Protein AF-A0A4U5VNL6-F1 (afdb_monomer_lite)

Secondary structure (DSSP, 8-state):
-HHHHHHTT-HHHHHHHHHHTT-HHHHHHHHHHTTSS-HHHHHHHHHHHTT-HHHHHHHHHHTT-HHHHHHHHHHTT-HHHHHHHHHHT-TTTHHHHHHHHHHHHHHTT-TTSS--

Structure (mmCIF, N/CA/C/O backbone):
data_AF-A0A4U5VNL6-F1
#
_entry.id   AF-A0A4U5VNL6-F1
#
loop_
_atom_site.group_PDB
_atom_site.id
_atom_site.type_symbol
_atom_site.label_atom_id
_atom_site.label_alt_id
_atom_site.label_comp_id
_atom_site.label_asym_id
_atom_site.label_entity_id
_atom_site.label_seq_id
_atom_site.pdbx_PDB_ins_code
_atom_site.Cartn_x
_atom_site.Cartn_y
_atom_site.Cartn_z
_atom_site.occupancy
_atom_site.B_iso_or_equiv
_atom_site.auth_seq_id
_atom_site.auth_comp_id
_atom_site.auth_asym_id
_atom_site.auth_atom_id
_atom_site.pdbx_PDB_model_num
ATOM 1 N N . MET A 1 1 ? 1.420 -8.242 -19.107 1.00 59.25 1 MET A N 1
ATOM 2 C CA . MET A 1 1 ? 2.882 -8.139 -18.875 1.00 59.25 1 MET A CA 1
ATOM 3 C C . MET A 1 1 ? 3.219 -7.539 -17.507 1.00 59.25 1 MET A C 1
ATOM 5 O O . MET A 1 1 ? 3.985 -8.149 -16.772 1.00 59.25 1 MET A O 1
ATOM 9 N N . ALA A 1 2 ? 2.580 -6.434 -17.101 1.00 61.97 2 ALA A N 1
ATOM 10 C CA . ALA A 1 2 ? 2.824 -5.781 -15.807 1.00 61.97 2 ALA A CA 1
ATOM 11 C C . ALA A 1 2 ? 2.657 -6.703 -14.570 1.00 61.97 2 ALA A C 1
ATOM 13 O O . ALA A 1 2 ? 3.490 -6.673 -13.671 1.00 61.97 2 ALA A O 1
ATOM 14 N N . ARG A 1 3 ? 1.666 -7.614 -14.564 1.00 67.88 3 ARG A N 1
ATOM 15 C CA . ARG A 1 3 ? 1.456 -8.585 -13.461 1.00 67.88 3 ARG A CA 1
ATOM 16 C C . ARG A 1 3 ? 2.631 -9.550 -13.244 1.00 67.88 3 ARG A C 1
ATOM 18 O O . ARG A 1 3 ? 2.898 -9.958 -12.121 1.00 67.88 3 ARG A O 1
ATOM 25 N N . MET A 1 4 ? 3.355 -9.909 -14.307 1.00 73.88 4 MET A N 1
ATOM 26 C CA . MET A 1 4 ? 4.550 -10.755 -14.185 1.00 73.88 4 MET A CA 1
ATOM 27 C C . MET A 1 4 ? 5.724 -9.988 -13.576 1.00 73.88 4 MET A C 1
ATOM 29 O O . MET A 1 4 ? 6.522 -10.585 -12.866 1.00 73.88 4 MET A O 1
ATOM 33 N N . CYS A 1 5 ? 5.796 -8.671 -13.790 1.00 70.50 5 CYS A N 1
ATOM 34 C CA . CYS A 1 5 ? 6.854 -7.831 -13.230 1.00 70.50 5 CYS A CA 1
ATOM 35 C C . CYS A 1 5 ? 6.773 -7.772 -11.700 1.00 70.50 5 CYS A C 1
ATOM 37 O O . CYS A 1 5 ? 7.814 -7.793 -11.049 1.00 70.50 5 CYS A O 1
ATOM 39 N N . VAL A 1 6 ? 5.552 -7.793 -11.145 1.00 72.94 6 VAL A N 1
ATOM 40 C CA . VAL A 1 6 ? 5.303 -7.923 -9.699 1.00 72.94 6 VAL A CA 1
ATOM 41 C C . VAL A 1 6 ? 5.860 -9.248 -9.179 1.00 72.94 6 VAL A C 1
ATOM 43 O O . VAL A 1 6 ? 6.665 -9.262 -8.252 1.00 72.94 6 VAL A O 1
ATOM 46 N N . LYS A 1 7 ? 5.517 -10.364 -9.833 1.00 73.06 7 LYS A N 1
ATOM 47 C CA . LYS A 1 7 ? 5.981 -11.701 -9.425 1.00 73.06 7 LYS A CA 1
ATOM 48 C C . LYS A 1 7 ? 7.495 -11.876 -9.538 1.00 73.06 7 LYS A C 1
ATOM 50 O O . LYS A 1 7 ? 8.091 -12.545 -8.705 1.00 73.06 7 LYS A O 1
ATOM 55 N N . THR A 1 8 ? 8.123 -11.275 -10.550 1.00 75.94 8 THR A N 1
ATOM 56 C CA . THR A 1 8 ? 9.579 -11.352 -10.748 1.00 75.94 8 THR A CA 1
ATOM 57 C C . THR A 1 8 ? 10.351 -10.216 -10.078 1.00 75.94 8 THR A C 1
ATOM 59 O O . THR A 1 8 ? 11.549 -10.113 -10.312 1.00 75.94 8 THR A O 1
ATOM 62 N N . ARG A 1 9 ? 9.679 -9.327 -9.328 1.00 71.62 9 ARG A N 1
ATOM 63 C CA . ARG A 1 9 ? 10.257 -8.118 -8.708 1.00 71.62 9 ARG A CA 1
ATOM 64 C C . ARG A 1 9 ? 11.099 -7.257 -9.669 1.00 71.62 9 ARG A C 1
ATOM 66 O O . ARG A 1 9 ? 12.076 -6.635 -9.271 1.00 71.62 9 ARG A O 1
ATOM 73 N N . ARG A 1 10 ? 10.732 -7.218 -10.958 1.00 73.56 10 ARG A N 1
ATOM 74 C CA . ARG A 1 10 ? 11.455 -6.454 -11.995 1.00 73.56 10 ARG A CA 1
ATOM 75 C C . ARG A 1 10 ? 10.822 -5.079 -12.183 1.00 73.56 10 ARG A C 1
ATOM 77 O O . ARG A 1 10 ? 9.934 -4.909 -13.020 1.00 73.56 10 ARG A O 1
ATOM 84 N N . LEU A 1 11 ? 11.292 -4.115 -11.396 1.00 68.38 11 LEU A N 1
ATOM 85 C CA . LEU A 1 11 ? 10.806 -2.731 -11.383 1.00 68.38 11 LEU A CA 1
ATOM 86 C C . LEU A 1 11 ? 11.031 -2.000 -12.716 1.00 68.38 11 LEU A C 1
ATOM 88 O O . LEU A 1 11 ? 10.128 -1.318 -13.203 1.00 68.38 11 LEU A O 1
ATOM 92 N N . ASP A 1 12 ? 12.172 -2.229 -13.367 1.00 67.88 12 ASP A N 1
ATOM 93 C CA . ASP A 1 12 ? 12.536 -1.554 -14.622 1.00 67.88 12 ASP A CA 1
ATOM 94 C C . ASP A 1 12 ? 11.517 -1.814 -15.741 1.00 67.88 12 ASP A C 1
ATOM 96 O O . ASP A 1 12 ? 11.093 -0.911 -16.465 1.00 67.88 12 ASP A O 1
ATOM 100 N N . VAL A 1 13 ? 11.059 -3.065 -15.843 1.00 69.88 13 VAL A N 1
ATOM 101 C CA . VAL A 1 13 ? 10.081 -3.493 -16.852 1.00 69.88 13 VAL A CA 1
ATOM 102 C C . VAL A 1 13 ? 8.680 -3.009 -16.487 1.00 69.88 13 VAL A C 1
ATOM 104 O O . VAL A 1 13 ? 7.897 -2.640 -17.367 1.00 69.88 13 VAL A O 1
ATOM 107 N N . ALA A 1 14 ? 8.357 -2.963 -15.194 1.00 69.38 14 ALA A N 1
ATOM 108 C CA . ALA A 1 14 ? 7.071 -2.470 -14.725 1.00 69.38 14 ALA A CA 1
ATOM 109 C C . ALA A 1 14 ? 6.823 -1.005 -15.103 1.00 69.38 14 ALA A C 1
ATOM 111 O O . ALA A 1 14 ? 5.705 -0.656 -15.489 1.00 69.38 14 ALA A O 1
ATOM 112 N N . ARG A 1 15 ? 7.865 -0.167 -15.048 1.00 66.44 15 ARG A N 1
ATOM 113 C CA . ARG A 1 15 ? 7.772 1.262 -15.373 1.00 66.44 15 ARG A CA 1
ATOM 114 C C . ARG A 1 15 ? 7.412 1.488 -16.840 1.00 66.44 15 ARG A C 1
ATOM 116 O O . ARG A 1 15 ? 6.496 2.248 -17.147 1.00 66.44 15 ARG A O 1
ATOM 123 N N . VAL A 1 16 ? 8.070 0.751 -17.736 1.00 71.06 16 VAL A N 1
ATOM 124 C CA . VAL A 1 16 ? 7.761 0.757 -19.174 1.00 71.06 16 VAL A CA 1
ATOM 125 C C . VAL A 1 16 ? 6.342 0.241 -19.425 1.00 71.06 16 VAL A C 1
ATOM 127 O O . VAL A 1 16 ? 5.589 0.841 -20.191 1.00 71.06 16 VAL A O 1
ATOM 130 N N . CYS A 1 17 ? 5.936 -0.831 -18.736 1.00 69.38 17 CYS A N 1
ATOM 131 C CA . CYS A 1 17 ? 4.587 -1.379 -18.875 1.00 69.38 17 CYS A CA 1
ATOM 132 C C . CYS A 1 17 ? 3.500 -0.370 -18.474 1.00 69.38 17 CYS A C 1
ATOM 134 O O . CYS A 1 17 ? 2.483 -0.289 -19.155 1.00 69.38 17 CYS A O 1
ATOM 136 N N . LEU A 1 18 ? 3.697 0.402 -17.400 1.00 67.12 18 LEU A N 1
ATOM 137 C CA . LEU A 1 18 ? 2.709 1.382 -16.942 1.00 67.12 18 LEU A CA 1
ATOM 138 C C . LEU A 1 18 ? 2.647 2.640 -17.811 1.00 67.12 18 LEU A C 1
ATOM 140 O O . LEU A 1 18 ? 1.548 3.140 -18.051 1.00 67.12 18 LEU A O 1
ATOM 144 N N . GLY A 1 19 ? 3.787 3.112 -18.326 1.00 68.06 19 GLY A N 1
ATOM 145 C CA . GLY A 1 19 ? 3.814 4.194 -19.31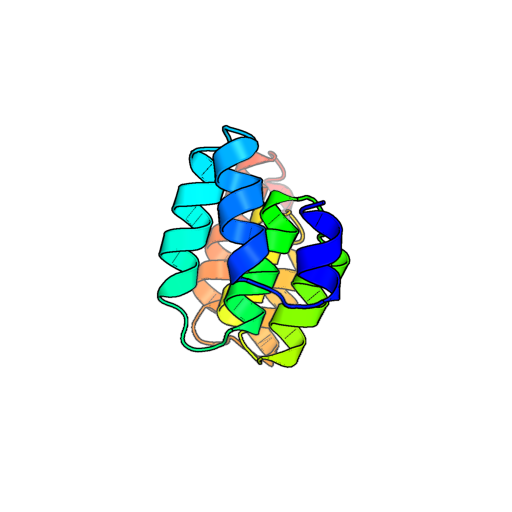5 1.00 68.06 19 GLY A CA 1
ATOM 146 C C . GLY A 1 19 ? 3.016 3.830 -20.570 1.00 68.06 19 GLY A C 1
ATOM 147 O O . GLY A 1 19 ? 2.192 4.614 -21.033 1.00 68.06 19 GLY A O 1
ATOM 148 N N . ASN A 1 20 ? 3.163 2.587 -21.036 1.00 71.25 20 ASN A N 1
ATOM 149 C CA . ASN A 1 20 ? 2.424 2.069 -22.190 1.00 71.25 20 ASN A CA 1
ATOM 150 C C . ASN A 1 20 ? 0.932 1.818 -21.907 1.00 71.25 20 ASN A C 1
ATOM 152 O O . ASN A 1 20 ? 0.135 1.771 -22.837 1.00 71.25 20 ASN A O 1
ATOM 156 N N . MET A 1 21 ? 0.537 1.666 -20.639 1.00 71.94 21 MET A N 1
ATOM 157 C CA . MET A 1 21 ? -0.865 1.501 -20.235 1.00 71.94 21 MET A CA 1
ATOM 158 C C . MET A 1 21 ? -1.626 2.833 -20.106 1.00 71.94 21 MET A C 1
ATOM 160 O O . MET A 1 21 ? -2.818 2.812 -19.808 1.00 71.94 21 MET A O 1
ATOM 164 N N . GLY A 1 22 ? -0.967 3.988 -20.283 1.00 70.06 22 GLY A N 1
ATOM 165 C CA . GLY A 1 22 ? -1.610 5.308 -20.208 1.00 70.06 22 GLY A CA 1
ATOM 166 C C . GLY A 1 22 ? -2.121 5.690 -18.811 1.00 70.06 22 GLY A C 1
ATOM 167 O O . GLY A 1 22 ? -2.891 6.638 -18.664 1.00 70.06 22 GLY A O 1
ATOM 168 N N . ASN A 1 23 ? -1.706 4.971 -17.763 1.00 72.62 23 ASN A N 1
ATOM 169 C CA . ASN A 1 23 ? -2.179 5.204 -16.402 1.00 72.62 23 ASN A CA 1
ATOM 170 C C . ASN A 1 23 ? -1.294 6.237 -15.686 1.00 72.62 23 ASN A C 1
ATOM 172 O O . ASN A 1 23 ? -0.386 5.897 -14.925 1.00 72.62 23 ASN A O 1
ATOM 176 N N . ALA A 1 24 ? -1.575 7.521 -15.925 1.00 75.50 24 ALA A N 1
ATOM 177 C CA . ALA A 1 24 ? -0.818 8.634 -15.347 1.00 75.50 24 ALA A CA 1
ATOM 178 C C . ALA A 1 24 ? -0.828 8.644 -13.804 1.00 75.50 24 ALA A C 1
ATOM 180 O O . ALA A 1 24 ? 0.159 9.038 -13.182 1.00 75.50 24 ALA A O 1
ATOM 181 N N . ARG A 1 25 ? -1.916 8.172 -13.172 1.00 74.69 25 ARG A N 1
ATOM 182 C CA . ARG A 1 25 ? -2.006 8.060 -11.704 1.00 74.69 25 ARG A CA 1
ATOM 183 C C . ARG A 1 25 ? -1.063 6.986 -11.172 1.00 74.69 25 ARG A C 1
ATOM 185 O O . ARG A 1 25 ? -0.322 7.255 -10.232 1.00 74.69 25 ARG A O 1
ATOM 192 N N . ALA A 1 26 ? -1.034 5.819 -11.811 1.00 74.19 26 ALA A N 1
ATOM 193 C CA . ALA A 1 26 ? -0.105 4.753 -11.452 1.00 74.19 26 ALA A CA 1
ATOM 194 C C . ALA A 1 26 ? 1.358 5.158 -11.685 1.00 74.19 26 ALA A C 1
ATOM 196 O O . ALA A 1 26 ? 2.215 4.848 -10.863 1.00 74.19 26 ALA A O 1
ATOM 197 N N . ALA A 1 27 ? 1.644 5.898 -12.761 1.00 73.81 27 ALA A N 1
ATOM 198 C CA . ALA A 1 27 ? 2.982 6.427 -13.025 1.00 73.81 27 ALA A CA 1
ATOM 199 C C . ALA A 1 27 ? 3.438 7.425 -11.944 1.00 73.81 27 ALA A C 1
ATOM 201 O O . ALA A 1 27 ? 4.587 7.378 -11.505 1.00 73.81 27 ALA A O 1
ATOM 202 N N . LYS A 1 28 ? 2.535 8.295 -11.470 1.00 79.00 28 LYS A N 1
ATOM 203 C CA . LYS A 1 28 ? 2.819 9.203 -10.351 1.00 79.00 28 LYS A CA 1
ATOM 204 C C . LYS A 1 28 ? 3.049 8.438 -9.043 1.00 79.00 28 LYS A C 1
ATOM 206 O O . LYS A 1 28 ? 4.048 8.690 -8.379 1.00 79.00 28 LYS A O 1
ATOM 211 N N . ALA A 1 29 ? 2.174 7.490 -8.709 1.00 78.56 29 ALA A N 1
ATOM 212 C CA . ALA A 1 29 ? 2.300 6.674 -7.500 1.00 78.56 29 ALA A CA 1
ATOM 213 C C . ALA A 1 29 ? 3.606 5.863 -7.485 1.00 78.56 29 ALA A C 1
ATOM 215 O O . ALA A 1 29 ? 4.252 5.750 -6.450 1.00 78.56 29 ALA A O 1
ATOM 216 N N . LEU A 1 30 ? 4.043 5.354 -8.643 1.00 75.00 30 LEU A N 1
ATOM 217 C CA . LEU A 1 30 ? 5.355 4.725 -8.775 1.00 75.00 30 LEU A CA 1
ATOM 218 C C . LEU A 1 30 ? 6.501 5.689 -8.492 1.00 75.00 30 LEU A C 1
ATOM 220 O O . LEU A 1 30 ? 7.436 5.316 -7.800 1.00 75.00 30 LEU A O 1
ATOM 224 N N . LYS A 1 31 ? 6.434 6.917 -9.007 1.00 77.94 31 LYS A N 1
ATOM 225 C CA . LYS A 1 31 ? 7.473 7.924 -8.771 1.00 77.94 31 LYS A CA 1
ATOM 226 C C . LYS A 1 31 ? 7.576 8.308 -7.292 1.00 77.94 31 LYS A C 1
ATOM 228 O O . LYS A 1 31 ? 8.665 8.541 -6.787 1.00 77.94 31 LYS A O 1
ATOM 233 N N . GLU A 1 32 ? 6.447 8.362 -6.591 1.00 79.94 32 GLU A N 1
ATOM 234 C CA . GLU A 1 32 ? 6.418 8.553 -5.135 1.00 79.94 32 GLU A CA 1
ATOM 235 C C . GLU A 1 32 ? 6.959 7.320 -4.398 1.00 79.94 32 GLU A C 1
ATOM 237 O O . GLU A 1 32 ? 7.645 7.451 -3.386 1.00 79.94 32 GLU A O 1
ATOM 242 N N . ALA A 1 33 ? 6.707 6.122 -4.926 1.00 79.00 33 ALA A N 1
ATOM 243 C CA . ALA A 1 33 ? 7.257 4.891 -4.382 1.00 79.00 33 ALA A CA 1
ATOM 244 C C . ALA A 1 33 ? 8.766 4.749 -4.634 1.00 79.00 33 ALA A C 1
ATOM 246 O O . ALA A 1 33 ? 9.443 4.218 -3.769 1.00 79.00 33 ALA A O 1
ATOM 247 N N . GLU A 1 34 ? 9.322 5.273 -5.733 1.00 76.69 34 GLU A N 1
ATOM 248 C CA . GLU A 1 34 ? 10.776 5.309 -5.994 1.00 76.69 34 GLU A CA 1
ATOM 249 C C . GLU A 1 34 ? 11.553 6.046 -4.883 1.00 76.69 34 GLU A C 1
ATOM 251 O O . GLU A 1 34 ? 12.735 5.782 -4.684 1.00 76.69 34 GLU A O 1
ATOM 256 N N . ALA A 1 35 ? 10.896 6.935 -4.126 1.00 80.00 35 ALA A N 1
ATOM 257 C CA . ALA A 1 35 ? 11.493 7.574 -2.953 1.00 80.00 35 ALA A CA 1
ATOM 258 C C . ALA A 1 35 ? 11.642 6.622 -1.750 1.00 80.00 35 ALA A C 1
ATOM 260 O O . ALA A 1 35 ? 12.336 6.958 -0.791 1.00 80.00 35 ALA A O 1
ATOM 261 N N . GLN A 1 36 ? 10.991 5.454 -1.774 1.00 80.25 36 GLN A N 1
ATOM 262 C CA . GLN A 1 36 ? 11.147 4.439 -0.740 1.00 80.25 36 GLN A CA 1
ATOM 263 C C . GLN A 1 36 ? 12.473 3.697 -0.935 1.00 80.25 36 GLN A C 1
ATOM 265 O O . GLN A 1 36 ? 12.752 3.239 -2.047 1.00 80.25 36 GLN A O 1
ATOM 270 N N . PRO A 1 37 ? 13.278 3.538 0.127 1.00 80.69 37 PRO A N 1
ATOM 271 C CA . PRO A 1 37 ? 14.554 2.841 0.032 1.00 80.69 37 PRO A CA 1
ATOM 272 C C . PRO A 1 37 ? 14.384 1.338 -0.231 1.00 80.69 37 PRO A C 1
ATOM 274 O O . PRO A 1 37 ? 15.268 0.723 -0.824 1.00 80.69 37 PRO A O 1
ATOM 277 N N . GLU A 1 38 ? 13.257 0.738 0.169 1.00 84.12 38 GLU A N 1
ATOM 278 C CA . GLU A 1 38 ? 13.002 -0.691 -0.007 1.00 84.12 38 GLU A CA 1
ATOM 279 C C . GLU A 1 38 ? 12.393 -0.999 -1.388 1.00 84.12 38 GLU A C 1
ATOM 281 O O . GLU A 1 38 ? 11.269 -0.569 -1.676 1.00 84.12 38 GLU A O 1
ATOM 286 N N . PRO A 1 39 ? 13.056 -1.803 -2.240 1.00 82.06 39 PRO A N 1
ATOM 287 C CA . PRO A 1 39 ? 12.564 -2.092 -3.585 1.00 82.06 39 PRO A CA 1
ATOM 288 C C . PRO A 1 39 ? 11.240 -2.866 -3.569 1.00 82.06 39 PRO A C 1
ATOM 290 O O . PRO A 1 39 ? 10.380 -2.649 -4.420 1.00 82.06 39 PRO A O 1
ATOM 293 N N . GLU A 1 40 ? 11.000 -3.727 -2.583 1.00 83.50 40 GLU A N 1
ATOM 294 C CA . GLU A 1 40 ? 9.724 -4.429 -2.448 1.00 83.50 40 GLU A CA 1
ATOM 295 C C . GLU A 1 40 ? 8.563 -3.481 -2.138 1.00 83.50 40 GLU A C 1
ATOM 297 O O . GLU A 1 40 ? 7.456 -3.743 -2.601 1.00 83.50 40 GLU A O 1
ATOM 302 N N . ALA A 1 41 ? 8.788 -2.377 -1.415 1.00 85.69 41 ALA A N 1
ATOM 303 C CA . ALA A 1 41 ? 7.750 -1.370 -1.185 1.00 85.69 41 ALA A CA 1
ATOM 304 C C . ALA A 1 41 ? 7.357 -0.677 -2.502 1.00 85.69 41 ALA A C 1
ATOM 306 O O . ALA A 1 41 ? 6.182 -0.369 -2.728 1.00 85.69 41 ALA A O 1
ATOM 307 N N . GLN A 1 42 ? 8.318 -0.515 -3.416 1.00 84.25 42 GLN A N 1
ATOM 308 C CA . GLN A 1 42 ? 8.077 -0.022 -4.774 1.00 84.25 42 GLN A CA 1
ATOM 309 C C . GLN A 1 42 ? 7.260 -1.026 -5.598 1.00 84.25 42 GLN A C 1
ATOM 311 O O . GLN A 1 42 ? 6.280 -0.659 -6.254 1.00 84.25 42 GLN A O 1
ATOM 316 N N . VAL A 1 43 ? 7.613 -2.317 -5.521 1.00 84.69 43 VAL A N 1
ATOM 317 C CA . VAL A 1 43 ? 6.868 -3.396 -6.194 1.00 84.69 43 VAL A CA 1
ATOM 318 C C . VAL A 1 43 ? 5.462 -3.543 -5.601 1.00 84.69 43 VAL A C 1
ATOM 320 O O . VAL A 1 43 ? 4.515 -3.824 -6.333 1.00 84.69 43 VAL A O 1
ATOM 323 N N . ALA A 1 44 ? 5.292 -3.320 -4.299 1.00 87.44 44 ALA A N 1
ATOM 324 C CA . ALA A 1 44 ? 3.992 -3.354 -3.643 1.00 87.44 44 ALA A CA 1
ATOM 325 C C . ALA A 1 44 ? 3.074 -2.246 -4.175 1.00 87.44 44 ALA A C 1
ATOM 327 O O . ALA A 1 44 ? 1.933 -2.521 -4.541 1.00 87.44 44 ALA A O 1
ATOM 328 N N . MET A 1 45 ? 3.586 -1.020 -4.338 1.00 85.38 45 MET A N 1
ATOM 329 C CA . MET A 1 45 ? 2.813 0.078 -4.931 1.00 85.38 45 MET A CA 1
ATOM 330 C C . MET A 1 45 ? 2.370 -0.247 -6.363 1.00 85.38 45 MET A C 1
ATOM 332 O O . MET A 1 45 ? 1.220 -0.014 -6.739 1.00 85.38 45 MET A O 1
ATOM 336 N N . LEU A 1 46 ? 3.254 -0.849 -7.162 1.00 83.19 46 LEU A N 1
ATOM 337 C CA . LEU A 1 46 ? 2.899 -1.360 -8.486 1.00 83.19 46 LEU A CA 1
ATOM 338 C C . LEU A 1 46 ? 1.778 -2.403 -8.409 1.00 83.19 46 LEU A C 1
ATOM 340 O O . LEU A 1 46 ? 0.831 -2.353 -9.194 1.00 83.19 46 LEU A O 1
ATOM 344 N N . ALA A 1 47 ? 1.899 -3.360 -7.490 1.00 86.38 47 ALA A N 1
ATOM 345 C CA . ALA A 1 47 ? 0.928 -4.426 -7.309 1.00 86.38 47 ALA A CA 1
ATOM 346 C C . ALA A 1 47 ? -0.463 -3.858 -6.986 1.00 86.38 47 ALA A C 1
ATOM 348 O O . ALA A 1 47 ? -1.438 -4.291 -7.598 1.00 86.38 47 ALA A O 1
ATOM 349 N N . ILE A 1 48 ? -0.548 -2.817 -6.150 1.00 87.62 48 ILE A N 1
ATOM 350 C CA . ILE A 1 48 ? -1.799 -2.094 -5.860 1.00 87.62 48 ILE A CA 1
ATOM 351 C C . ILE A 1 48 ? -2.408 -1.511 -7.139 1.00 87.62 48 ILE A C 1
ATOM 353 O O . ILE A 1 48 ? -3.581 -1.743 -7.425 1.00 87.62 48 ILE A O 1
ATOM 357 N N . GLN A 1 49 ? -1.613 -0.811 -7.955 1.00 82.94 49 GLN A N 1
ATOM 358 C CA . GLN A 1 49 ? -2.093 -0.201 -9.205 1.00 82.94 49 GLN A CA 1
ATOM 359 C C . GLN A 1 49 ? -2.562 -1.233 -10.242 1.00 82.94 49 GLN A C 1
ATOM 361 O O . GLN A 1 49 ? -3.357 -0.915 -11.126 1.00 82.94 49 GLN A O 1
ATOM 366 N N . LEU A 1 50 ? -2.080 -2.472 -10.140 1.00 81.88 50 LEU A N 1
ATOM 367 C CA . LEU A 1 50 ? -2.480 -3.596 -10.986 1.00 81.88 50 LEU A CA 1
ATOM 368 C C . LEU A 1 50 ? -3.601 -4.452 -10.371 1.00 81.88 50 LEU A C 1
ATOM 370 O O . LEU A 1 50 ? -3.950 -5.483 -10.950 1.00 81.88 50 LEU A O 1
ATOM 374 N N . GLY A 1 51 ? -4.141 -4.065 -9.209 1.00 84.88 51 GLY A N 1
ATOM 375 C CA . GLY A 1 51 ? -5.176 -4.811 -8.485 1.00 84.88 51 GLY A CA 1
ATOM 376 C C . GLY A 1 51 ? -4.685 -6.117 -7.848 1.00 84.88 51 GLY A C 1
ATOM 377 O O . GLY A 1 51 ? -5.485 -6.977 -7.496 1.00 84.88 51 GLY A O 1
ATOM 378 N N . MET A 1 52 ? -3.372 -6.302 -7.710 1.00 87.94 52 MET A N 1
ATOM 379 C CA . MET A 1 52 ? -2.742 -7.467 -7.082 1.00 87.94 52 MET A CA 1
ATOM 380 C C . MET A 1 52 ? -2.567 -7.231 -5.576 1.00 87.94 52 MET A C 1
ATOM 382 O O . MET A 1 52 ? -1.450 -7.169 -5.068 1.00 87.94 52 MET A O 1
ATOM 386 N N . LEU A 1 53 ? -3.691 -7.068 -4.874 1.00 88.69 53 LEU A N 1
ATOM 387 C CA . LEU A 1 53 ? -3.741 -6.656 -3.465 1.00 88.69 53 LEU A CA 1
ATOM 388 C C . LEU A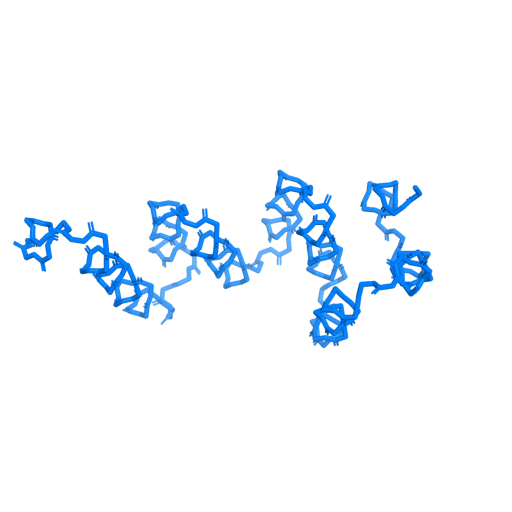 1 53 ? -3.042 -7.650 -2.522 1.00 88.69 53 LEU A C 1
ATOM 390 O O . LEU A 1 53 ? -2.259 -7.242 -1.671 1.00 88.69 53 LEU A O 1
ATOM 394 N N . GLU A 1 54 ? -3.243 -8.953 -2.730 1.00 88.25 54 GLU A N 1
ATOM 395 C CA . GLU A 1 54 ? -2.608 -10.004 -1.917 1.00 88.25 54 GLU A CA 1
ATOM 396 C C . GLU A 1 54 ? -1.077 -9.999 -2.029 1.00 88.25 54 GLU A C 1
ATOM 398 O O . GLU A 1 54 ? -0.364 -10.227 -1.051 1.00 88.25 54 GLU A O 1
ATOM 403 N N . ASP A 1 55 ? -0.558 -9.749 -3.234 1.00 87.38 55 ASP A N 1
ATOM 404 C CA . ASP A 1 55 ? 0.884 -9.676 -3.460 1.00 87.38 55 ASP A CA 1
ATOM 405 C C . ASP A 1 55 ? 1.456 -8.383 -2.861 1.00 87.38 55 ASP A C 1
ATOM 407 O O . ASP A 1 55 ? 2.539 -8.413 -2.278 1.00 87.38 55 ASP A O 1
ATOM 411 N N . ALA A 1 56 ? 0.716 -7.268 -2.933 1.00 89.19 56 ALA A N 1
ATOM 412 C CA . ALA A 1 56 ? 1.099 -6.011 -2.291 1.00 89.19 56 ALA A CA 1
ATOM 413 C C . ALA A 1 56 ? 1.230 -6.159 -0.767 1.00 89.19 56 ALA A C 1
ATOM 415 O O . ALA A 1 56 ? 2.233 -5.740 -0.192 1.00 89.19 56 ALA A O 1
ATOM 416 N N . GLU A 1 57 ? 0.261 -6.812 -0.122 1.00 90.25 57 GLU A N 1
ATOM 417 C CA . GLU A 1 57 ? 0.269 -7.058 1.322 1.00 90.25 57 GLU A CA 1
ATOM 418 C C . GLU A 1 57 ? 1.498 -7.874 1.751 1.00 90.25 57 GLU A C 1
ATOM 420 O O . GLU A 1 57 ? 2.215 -7.504 2.685 1.00 90.25 57 GLU A O 1
ATOM 425 N N . LYS A 1 58 ? 1.790 -8.965 1.030 1.00 90.31 58 LYS A N 1
ATOM 426 C CA . LYS A 1 58 ? 2.961 -9.817 1.293 1.00 90.31 58 LYS A CA 1
ATOM 427 C C . LYS A 1 58 ? 4.269 -9.048 1.140 1.00 90.31 58 LYS A C 1
ATOM 429 O O . LYS A 1 58 ? 5.180 -9.235 1.945 1.00 90.31 58 LYS A O 1
ATOM 434 N N . LEU A 1 59 ? 4.362 -8.191 0.126 1.00 88.75 59 LEU A N 1
ATOM 435 C CA . LEU A 1 59 ? 5.550 -7.380 -0.125 1.00 88.75 59 LEU A CA 1
ATOM 436 C C . LEU A 1 59 ? 5.767 -6.348 0.989 1.00 88.75 59 LEU A C 1
ATOM 438 O O . LEU A 1 59 ? 6.872 -6.276 1.526 1.00 88.75 59 LEU A O 1
ATOM 442 N N . TYR A 1 60 ? 4.725 -5.630 1.418 1.00 89.88 60 TYR A N 1
ATOM 443 C CA . TYR A 1 60 ? 4.844 -4.689 2.537 1.00 89.88 60 TYR A CA 1
ATOM 444 C C . TYR A 1 60 ? 5.221 -5.374 3.853 1.00 89.88 60 TYR A C 1
ATOM 446 O O . TYR A 1 60 ? 6.099 -4.882 4.563 1.00 89.88 60 TYR A O 1
ATOM 454 N N . LYS A 1 61 ? 4.635 -6.544 4.144 1.00 89.69 61 LYS A N 1
ATOM 455 C CA . LYS A 1 61 ? 5.017 -7.360 5.307 1.00 89.69 61 LYS A CA 1
ATOM 456 C C . LYS A 1 61 ? 6.477 -7.811 5.231 1.00 89.69 61 LYS A C 1
ATOM 458 O O . LYS A 1 61 ? 7.184 -7.744 6.232 1.00 89.69 61 LYS A O 1
ATOM 463 N N .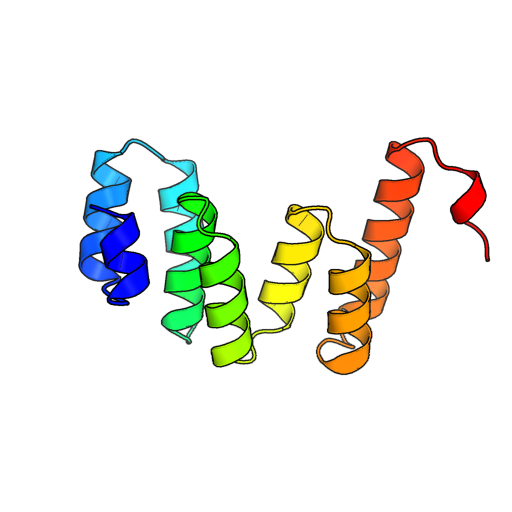 SER A 1 62 ? 6.951 -8.224 4.051 1.00 88.81 62 SER A N 1
ATOM 464 C CA . SER A 1 62 ? 8.332 -8.696 3.880 1.00 88.81 62 SER A CA 1
ATOM 465 C C . SER A 1 62 ? 9.386 -7.622 4.149 1.00 88.81 62 SER A C 1
ATOM 467 O O . SER A 1 62 ? 10.454 -7.950 4.658 1.00 88.81 62 SER A O 1
ATOM 469 N N . CYS A 1 63 ? 9.066 -6.354 3.884 1.00 88.00 63 CYS A N 1
ATOM 470 C CA . CYS A 1 63 ? 9.986 -5.236 4.103 1.00 88.00 63 CYS A CA 1
ATOM 471 C C . CYS A 1 63 ? 9.696 -4.435 5.364 1.00 88.00 63 CYS A C 1
ATOM 473 O O . CYS A 1 63 ? 10.266 -3.367 5.548 1.00 88.00 63 CYS A O 1
ATOM 475 N N . GLN A 1 64 ? 8.831 -4.956 6.241 1.00 86.75 64 GLN A N 1
ATOM 476 C CA . GLN A 1 64 ? 8.535 -4.379 7.555 1.00 86.75 64 GLN A CA 1
ATOM 477 C C . GLN A 1 64 ? 8.049 -2.919 7.497 1.00 86.75 64 GLN A C 1
ATOM 479 O O . GLN A 1 64 ? 8.076 -2.202 8.495 1.00 86.75 64 GLN A O 1
ATOM 484 N N . ARG A 1 65 ? 7.549 -2.479 6.336 1.00 88.44 65 ARG A N 1
ATOM 485 C CA . ARG A 1 65 ? 6.965 -1.150 6.129 1.00 88.44 65 ARG A CA 1
ATOM 486 C C . ARG A 1 65 ? 5.489 -1.170 6.498 1.00 88.44 65 ARG A C 1
ATOM 488 O O . ARG A 1 65 ? 4.598 -1.093 5.650 1.00 88.44 65 ARG A O 1
ATOM 495 N N . TYR A 1 66 ? 5.248 -1.341 7.796 1.00 88.62 66 TYR A N 1
ATOM 496 C CA . TYR A 1 66 ? 3.909 -1.417 8.381 1.00 88.62 66 TYR A CA 1
ATOM 497 C C . TYR A 1 66 ? 3.147 -0.090 8.304 1.00 88.62 66 TYR A C 1
ATOM 499 O O . TYR A 1 66 ? 1.922 -0.100 8.278 1.00 88.62 66 TYR A O 1
ATOM 507 N N . ASP A 1 67 ? 3.860 1.026 8.176 1.00 88.00 67 ASP A N 1
ATOM 508 C CA . ASP A 1 67 ? 3.314 2.350 7.884 1.00 88.00 67 ASP A CA 1
ATOM 509 C C . ASP A 1 67 ? 2.593 2.381 6.525 1.00 88.00 67 ASP A C 1
ATOM 511 O O . ASP A 1 67 ? 1.431 2.783 6.418 1.00 88.00 67 ASP A O 1
ATOM 515 N N . LEU A 1 68 ? 3.252 1.882 5.474 1.00 88.88 68 LEU A N 1
ATOM 516 C CA . LEU A 1 68 ? 2.664 1.786 4.137 1.00 88.88 68 LEU A CA 1
ATOM 517 C C . LEU A 1 68 ? 1.553 0.732 4.089 1.00 88.88 68 LEU A C 1
ATOM 519 O O . LEU A 1 68 ? 0.534 0.953 3.435 1.00 88.88 68 LEU A O 1
ATOM 523 N N . LEU A 1 69 ? 1.714 -0.374 4.822 1.00 91.06 69 LEU A N 1
ATOM 524 C CA . LEU A 1 69 ? 0.689 -1.409 4.946 1.00 91.06 69 LEU A CA 1
ATOM 525 C C . LEU A 1 69 ? -0.587 -0.886 5.627 1.00 91.06 69 LEU A C 1
ATOM 527 O O . LEU A 1 69 ? -1.693 -1.158 5.170 1.00 91.06 69 LEU A O 1
ATOM 531 N N . ASN A 1 70 ? -0.439 -0.103 6.694 1.00 91.12 70 ASN A N 1
ATOM 532 C CA . ASN A 1 70 ? -1.546 0.527 7.404 1.00 91.12 70 ASN A CA 1
ATOM 533 C C . ASN A 1 70 ? -2.303 1.498 6.479 1.00 91.12 70 ASN A C 1
ATOM 535 O O . ASN A 1 70 ? -3.524 1.406 6.347 1.00 91.12 70 ASN A O 1
ATOM 539 N N . ASN A 1 71 ? -1.585 2.351 5.741 1.00 90.06 71 ASN A N 1
ATOM 540 C CA . ASN A 1 71 ? -2.195 3.224 4.730 1.00 90.06 71 ASN A CA 1
ATOM 541 C C . ASN A 1 71 ? -2.915 2.432 3.627 1.00 90.06 71 ASN A C 1
ATOM 543 O O . ASN A 1 71 ? -4.001 2.818 3.192 1.00 90.06 71 ASN A O 1
ATOM 547 N N . PHE A 1 72 ? -2.337 1.311 3.196 1.00 91.06 72 PHE A N 1
ATOM 548 C CA . PHE A 1 72 ? -2.947 0.414 2.220 1.00 91.06 72 PHE A CA 1
ATOM 549 C C . PHE A 1 72 ? -4.270 -0.185 2.721 1.00 91.06 72 PHE A C 1
ATOM 551 O O . PHE A 1 72 ? -5.264 -0.165 1.988 1.00 91.06 72 PHE A O 1
ATOM 558 N N . TYR A 1 73 ? -4.320 -0.659 3.968 1.0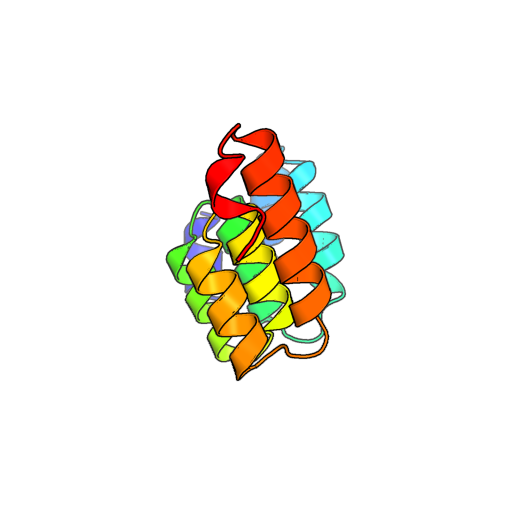0 91.94 73 TYR A N 1
ATOM 559 C CA . TYR A 1 73 ? -5.551 -1.181 4.561 1.00 91.94 73 TYR A CA 1
ATOM 560 C C . TYR A 1 73 ? -6.621 -0.099 4.723 1.00 91.94 73 TYR A C 1
ATOM 562 O O . TYR A 1 73 ? -7.781 -0.345 4.392 1.00 91.94 73 TYR A O 1
ATOM 570 N N . GLN A 1 74 ? -6.243 1.114 5.147 1.00 90.06 74 GLN A N 1
ATOM 571 C CA . GLN A 1 74 ? -7.169 2.252 5.224 1.00 90.06 74 GLN A CA 1
ATOM 572 C C . GLN A 1 74 ? -7.761 2.586 3.846 1.00 90.06 74 GLN A C 1
ATOM 574 O O . GLN A 1 74 ? -8.977 2.716 3.708 1.00 90.06 74 GLN A O 1
ATOM 579 N N . ALA A 1 75 ? -6.925 2.661 2.806 1.00 88.44 75 ALA A N 1
ATOM 580 C CA . ALA A 1 75 ? -7.371 2.934 1.438 1.00 88.44 75 ALA A CA 1
ATOM 581 C C . ALA A 1 75 ? -8.263 1.818 0.862 1.00 88.44 75 ALA A C 1
ATOM 583 O O . ALA A 1 75 ? -9.149 2.093 0.054 1.00 88.44 75 ALA A O 1
ATOM 584 N N . SER A 1 76 ? -8.052 0.574 1.298 1.00 86.62 76 SER A N 1
ATOM 585 C CA . SER A 1 76 ? -8.855 -0.591 0.906 1.00 86.62 76 SER A CA 1
ATOM 586 C C . SER A 1 76 ? -10.138 -0.750 1.736 1.00 86.62 76 SER A C 1
ATOM 588 O O . SER A 1 76 ? -10.911 -1.675 1.493 1.00 86.62 76 SER A O 1
ATOM 590 N N . GLY A 1 77 ? -10.377 0.123 2.724 1.00 86.75 77 GLY A N 1
ATOM 591 C CA . GLY A 1 77 ? -11.517 0.038 3.645 1.00 86.75 77 GLY A CA 1
ATOM 592 C C . GLY A 1 77 ? -11.410 -1.088 4.684 1.00 86.75 77 GLY A C 1
ATOM 593 O O . GLY A 1 77 ? -12.378 -1.382 5.383 1.00 86.75 77 GLY A O 1
ATOM 594 N N . GLN A 1 78 ? -10.243 -1.721 4.815 1.00 89.62 78 GLN A N 1
ATOM 595 C CA . GLN A 1 78 ? -9.967 -2.816 5.748 1.00 89.62 78 GLN A CA 1
ATOM 596 C C . GLN A 1 78 ? -9.548 -2.274 7.123 1.00 89.62 78 GLN A C 1
ATOM 598 O O . GLN A 1 78 ? -8.442 -2.500 7.612 1.00 89.62 78 GLN A O 1
ATOM 603 N N . TRP A 1 79 ? -10.447 -1.533 7.770 1.00 89.50 79 TRP A N 1
ATOM 604 C CA . TRP A 1 79 ? -10.136 -0.778 8.988 1.00 89.50 79 TRP A CA 1
ATOM 605 C C . TRP A 1 79 ? -9.718 -1.633 10.186 1.00 89.50 79 TRP A C 1
ATOM 607 O O . TRP A 1 79 ? -8.843 -1.226 10.941 1.00 89.50 79 TRP A O 1
ATOM 617 N N . GLN A 1 80 ? -10.293 -2.827 10.345 1.00 89.44 80 GLN A N 1
ATOM 618 C CA . GLN A 1 80 ? -9.915 -3.746 11.427 1.00 89.44 80 GLN A CA 1
ATOM 619 C C . GLN A 1 80 ? -8.440 -4.157 11.321 1.00 89.44 80 GLN A C 1
ATOM 621 O O . GLN A 1 80 ? -7.703 -4.077 12.298 1.00 89.44 80 GLN A O 1
ATOM 626 N N . GLN A 1 81 ? -7.993 -4.508 10.112 1.00 90.44 81 GLN A N 1
ATOM 627 C CA . GLN A 1 81 ? -6.603 -4.883 9.845 1.00 90.44 81 GLN A CA 1
ATOM 628 C C . GLN A 1 81 ? -5.659 -3.679 9.955 1.00 90.44 81 GLN A C 1
ATOM 630 O O . GLN A 1 81 ? -4.536 -3.818 10.440 1.00 90.44 81 GLN A O 1
ATOM 635 N N . ALA A 1 82 ? -6.116 -2.490 9.544 1.00 90.19 82 ALA A N 1
ATOM 636 C CA . ALA A 1 82 ? -5.368 -1.247 9.716 1.00 90.19 82 ALA A CA 1
ATOM 637 C C . ALA A 1 82 ? -5.099 -0.945 11.200 1.00 90.19 82 ALA A C 1
ATOM 639 O O . ALA A 1 82 ? -3.962 -0.652 11.569 1.00 90.19 82 ALA A O 1
ATOM 640 N N . LEU A 1 83 ? -6.124 -1.061 12.054 1.00 90.00 83 LEU A N 1
ATOM 641 C CA . LEU A 1 83 ? -6.006 -0.837 13.497 1.00 90.00 83 LEU A CA 1
ATOM 642 C C . LEU A 1 83 ? -5.097 -1.872 14.160 1.00 90.00 83 LEU A C 1
ATOM 644 O O . LEU A 1 83 ? -4.167 -1.484 14.860 1.00 90.00 83 LEU A O 1
ATOM 648 N N . GLU A 1 84 ? -5.284 -3.161 13.869 1.00 91.88 84 GLU A N 1
ATOM 649 C CA . GLU A 1 84 ? -4.425 -4.225 14.405 1.00 91.88 84 GLU A CA 1
ATOM 650 C C . GLU A 1 84 ? -2.952 -4.004 14.023 1.00 91.88 84 GLU A C 1
ATOM 652 O O . GLU A 1 84 ? -2.053 -4.094 14.864 1.00 91.88 84 GLU A O 1
ATOM 657 N N . THR A 1 85 ? -2.692 -3.636 12.764 1.00 90.19 85 THR A N 1
ATOM 658 C CA . THR A 1 85 ? -1.338 -3.328 12.277 1.00 90.19 85 THR A CA 1
ATOM 659 C C . THR A 1 85 ? -0.750 -2.108 12.992 1.00 90.19 85 THR A C 1
ATOM 661 O O . THR A 1 85 ? 0.424 -2.117 13.371 1.00 90.19 85 THR A O 1
ATOM 664 N N . ALA A 1 86 ? -1.560 -1.075 13.232 1.00 89.75 86 ALA A N 1
ATOM 665 C CA . ALA A 1 86 ? -1.138 0.124 13.947 1.00 89.75 86 ALA A CA 1
ATOM 666 C C . ALA A 1 86 ? -0.857 -0.133 15.439 1.00 89.75 86 ALA A C 1
ATOM 668 O O . ALA A 1 86 ? 0.100 0.402 15.992 1.00 89.75 86 ALA A O 1
ATOM 669 N N . GLU A 1 87 ? -1.631 -0.982 16.112 1.00 88.56 87 GLU A N 1
ATOM 670 C CA . GLU A 1 87 ? -1.419 -1.297 17.533 1.00 88.56 87 GLU A CA 1
ATOM 671 C C . GLU A 1 87 ? -0.148 -2.119 17.769 1.00 88.56 87 GLU A C 1
ATOM 673 O O . GLU A 1 87 ? 0.584 -1.915 18.750 1.00 88.56 87 GLU A O 1
ATOM 678 N N . THR A 1 88 ? 0.113 -3.044 16.847 1.00 89.62 88 THR A N 1
ATOM 679 C CA . THR A 1 88 ? 1.199 -4.018 16.952 1.00 89.62 88 THR A CA 1
ATOM 680 C C . THR A 1 88 ? 2.530 -3.468 16.449 1.00 89.62 88 THR A C 1
ATOM 682 O O . THR A 1 88 ? 3.535 -3.596 17.148 1.00 89.62 88 THR A O 1
ATOM 685 N N . HIS A 1 89 ? 2.544 -2.833 15.273 1.00 84.38 89 HIS A N 1
ATOM 686 C CA . HIS A 1 89 ? 3.778 -2.474 14.567 1.00 84.38 89 HIS A CA 1
ATOM 687 C C . HIS A 1 89 ? 3.922 -0.973 14.278 1.00 84.38 89 HIS A C 1
ATOM 689 O O . HIS A 1 89 ? 5.047 -0.494 14.160 1.00 84.38 89 HIS A O 1
ATOM 695 N N . ASP A 1 90 ? 2.821 -0.219 14.192 1.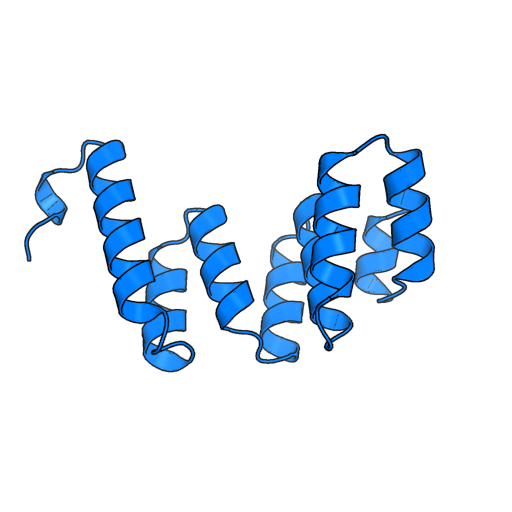00 81.19 90 ASP A N 1
ATOM 696 C CA . ASP A 1 90 ? 2.828 1.190 13.771 1.00 81.19 90 ASP A CA 1
ATOM 697 C C . ASP A 1 90 ? 2.130 2.127 14.777 1.00 81.19 90 ASP A C 1
ATOM 699 O O . ASP A 1 90 ? 1.183 2.865 14.484 1.00 81.19 90 ASP A O 1
ATOM 703 N N . ARG A 1 91 ? 2.631 2.097 16.020 1.00 82.88 91 ARG A N 1
ATOM 704 C CA . ARG A 1 91 ? 2.053 2.855 17.145 1.00 82.88 91 ARG A CA 1
ATOM 705 C C . ARG A 1 91 ? 2.083 4.368 16.945 1.00 82.88 91 ARG A C 1
ATOM 707 O O . ARG A 1 91 ? 1.300 5.078 17.572 1.00 82.88 91 ARG A O 1
ATOM 714 N N . ILE A 1 92 ? 2.974 4.863 16.085 1.00 87.31 92 ILE A N 1
ATOM 715 C CA . ILE A 1 92 ? 3.097 6.291 15.771 1.00 87.31 92 ILE A CA 1
ATOM 716 C C . ILE A 1 92 ? 1.841 6.773 15.037 1.00 87.31 92 ILE A C 1
ATOM 718 O O . ILE A 1 92 ? 1.302 7.830 15.371 1.00 87.31 92 ILE A O 1
ATOM 722 N N . HIS A 1 93 ? 1.330 5.984 14.086 1.00 85.44 93 HIS A N 1
ATOM 723 C CA . HIS A 1 93 ? 0.137 6.348 13.324 1.00 85.44 93 HIS A CA 1
ATOM 724 C C . HIS A 1 93 ? -1.169 5.889 13.971 1.00 85.44 93 HIS A C 1
ATOM 726 O O . HIS A 1 93 ? -2.225 6.291 13.497 1.00 85.44 93 HIS A O 1
ATOM 732 N N . LEU A 1 94 ? -1.133 5.140 15.079 1.00 88.56 94 LEU A N 1
ATOM 733 C CA . LEU A 1 94 ? -2.320 4.609 15.758 1.00 88.56 94 LEU A CA 1
ATOM 734 C C . LEU A 1 94 ? -3.425 5.652 15.974 1.00 88.56 94 LEU A C 1
ATOM 736 O O . LEU A 1 94 ? -4.571 5.441 15.582 1.00 88.56 94 LEU A O 1
ATOM 740 N N . ARG A 1 95 ? -3.079 6.813 16.543 1.00 88.44 95 ARG A N 1
ATOM 741 C CA . ARG A 1 95 ? -4.046 7.897 16.787 1.00 88.44 95 ARG A CA 1
ATOM 742 C C . ARG A 1 95 ? -4.660 8.422 15.487 1.00 88.44 95 ARG A C 1
ATOM 744 O O . ARG A 1 95 ? -5.851 8.716 15.439 1.00 88.44 95 ARG A O 1
ATOM 751 N N . THR A 1 96 ? -3.849 8.533 14.441 1.00 90.38 96 THR A N 1
ATOM 752 C CA . THR A 1 96 ? -4.289 8.976 13.116 1.00 90.38 96 THR A CA 1
ATOM 753 C C . THR A 1 96 ? -5.187 7.926 12.460 1.00 90.38 96 THR A C 1
ATOM 755 O O . THR A 1 96 ? -6.228 8.284 11.918 1.00 90.38 96 THR A O 1
ATOM 758 N N . THR A 1 97 ? -4.847 6.638 12.570 1.00 89.94 97 THR A N 1
ATOM 759 C CA . THR A 1 97 ? -5.664 5.524 12.071 1.00 89.94 97 THR A CA 1
ATOM 760 C C . THR A 1 97 ? -7.034 5.500 12.749 1.00 89.94 97 THR A C 1
ATOM 762 O O . THR A 1 97 ? -8.047 5.422 12.059 1.00 89.94 97 THR A O 1
ATOM 765 N N . TYR A 1 98 ? -7.090 5.647 14.078 1.00 89.19 98 TYR A N 1
ATOM 766 C CA . TYR A 1 98 ? -8.353 5.740 14.819 1.00 89.19 98 TYR A CA 1
ATOM 767 C C . TYR A 1 98 ? -9.198 6.940 14.388 1.00 89.19 98 TYR A C 1
ATOM 769 O O . TYR A 1 98 ? -10.397 6.798 14.159 1.00 89.19 98 TYR A O 1
ATOM 777 N N . TYR A 1 99 ? -8.579 8.112 14.228 1.00 90.38 99 TYR A N 1
ATOM 778 C CA . TYR A 1 99 ? -9.276 9.306 13.752 1.00 90.38 99 TYR A CA 1
ATOM 779 C C . TYR A 1 99 ? -9.860 9.110 12.343 1.00 90.38 99 TYR A C 1
ATOM 781 O O . TYR A 1 99 ? -11.026 9.423 12.100 1.00 90.38 99 TYR A O 1
ATOM 789 N N . ASN A 1 100 ? -9.077 8.548 11.421 1.00 89.50 100 ASN A N 1
ATOM 790 C CA . ASN A 1 100 ? -9.530 8.267 10.060 1.00 89.50 100 ASN A CA 1
ATOM 791 C C . ASN A 1 100 ? -10.661 7.233 10.038 1.00 89.50 100 ASN A C 1
ATOM 793 O O . ASN A 1 100 ? -11.617 7.3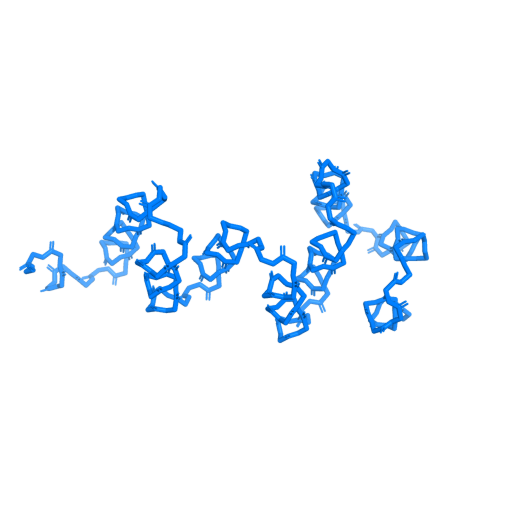96 9.280 1.00 89.50 100 ASN A O 1
ATOM 797 N N . TYR A 1 101 ? -10.584 6.210 10.892 1.00 89.31 101 TYR A N 1
ATOM 798 C CA . TYR A 1 101 ? -11.638 5.212 11.033 1.00 89.31 101 TYR A CA 1
ATOM 799 C C . TYR A 1 101 ? -12.934 5.815 11.582 1.00 89.31 101 TYR A C 1
ATOM 801 O O . TYR A 1 101 ? -13.999 5.584 11.014 1.00 89.31 101 TYR A O 1
ATOM 809 N N . ALA A 1 102 ? -12.856 6.648 12.624 1.00 86.38 102 ALA A N 1
ATOM 810 C CA . ALA A 1 102 ? -14.016 7.363 13.154 1.00 86.38 102 ALA A CA 1
ATOM 811 C C . ALA A 1 102 ? -14.674 8.231 12.070 1.00 86.38 102 ALA A C 1
ATOM 813 O O . ALA A 1 102 ? -15.879 8.142 11.852 1.00 86.38 102 ALA A O 1
ATOM 814 N N . LYS A 1 103 ? -13.873 8.978 11.301 1.00 88.25 103 LYS A N 1
ATOM 815 C CA . LYS A 1 103 ? -14.357 9.786 10.173 1.00 88.25 103 LYS A CA 1
ATOM 816 C C . LYS A 1 103 ? -14.995 8.943 9.060 1.00 88.25 103 LYS A C 1
ATOM 818 O O . LYS A 1 103 ? -15.943 9.386 8.411 1.00 88.25 103 LYS A O 1
ATOM 823 N N . TYR A 1 104 ? -14.484 7.736 8.818 1.00 87.00 104 TYR A N 1
ATOM 824 C CA . TYR A 1 104 ? -15.093 6.784 7.889 1.00 87.00 104 TYR A CA 1
ATOM 825 C C . TYR A 1 104 ? -16.442 6.259 8.402 1.00 87.00 104 TYR A C 1
ATOM 827 O O . TYR A 1 104 ? -17.400 6.190 7.639 1.00 87.00 104 TYR A O 1
ATOM 835 N N . LEU A 1 105 ? -16.558 5.937 9.692 1.00 84.06 105 LEU A N 1
ATOM 836 C CA . LEU A 1 105 ? -17.830 5.524 10.296 1.00 84.06 105 LEU A CA 1
ATOM 837 C C . LEU A 1 105 ? -18.870 6.652 10.266 1.00 84.06 105 LEU A C 1
ATOM 839 O O . LEU A 1 105 ? -20.036 6.413 9.948 1.00 84.06 105 LEU A O 1
ATOM 843 N N . GLU A 1 106 ? -18.441 7.889 10.528 1.00 84.81 106 GLU A N 1
ATOM 844 C CA . GLU A 1 106 ? -19.283 9.081 10.403 1.00 84.81 106 GLU A CA 1
ATOM 845 C C . GLU A 1 106 ? -19.829 9.252 8.979 1.00 84.81 106 GLU A C 1
ATOM 847 O O . GLU A 1 106 ? -21.013 9.553 8.811 1.00 84.81 106 GLU A O 1
ATOM 852 N N . SER A 1 107 ? -18.997 9.037 7.951 1.00 81.81 107 SER A N 1
ATOM 853 C CA . SER A 1 107 ? -19.414 9.165 6.549 1.00 81.81 107 SER A CA 1
ATOM 854 C C . SER A 1 107 ? -20.310 8.017 6.080 1.00 81.81 107 SER A C 1
ATOM 856 O O . SER A 1 107 ? -21.204 8.240 5.265 1.00 81.81 107 SER A O 1
ATOM 858 N N . MET A 1 108 ? -20.133 6.818 6.641 1.00 78.69 108 MET A N 1
ATOM 859 C CA . MET A 1 108 ? -21.004 5.659 6.418 1.00 78.69 108 MET A CA 1
ATOM 860 C C . MET A 1 108 ? -22.359 5.770 7.141 1.00 78.69 108 MET A C 1
ATOM 862 O O . MET A 1 108 ? -23.218 4.910 6.965 1.00 78.69 108 MET A O 1
ATOM 866 N N . GLY A 1 109 ? -22.584 6.832 7.926 1.00 67.94 109 GLY A N 1
ATOM 867 C CA . GLY A 1 109 ? -23.843 7.074 8.637 1.00 67.94 109 GLY A CA 1
ATOM 868 C C . GLY A 1 109 ? -24.029 6.214 9.890 1.00 67.94 109 GLY A C 1
ATOM 869 O O . GLY A 1 109 ? -25.064 6.312 10.551 1.00 67.94 109 GLY A O 1
ATOM 870 N N . ASP A 1 110 ? -23.020 5.426 10.258 1.00 58.38 110 ASP A N 1
ATOM 871 C CA . ASP A 1 110 ? -23.039 4.496 11.385 1.00 58.38 110 ASP A CA 1
ATOM 872 C C . ASP A 1 110 ? -22.645 5.237 12.678 1.00 58.38 110 ASP A C 1
ATOM 874 O O . ASP A 1 110 ? -21.627 4.982 13.326 1.00 58.38 110 ASP A O 1
ATOM 878 N N . LYS A 1 111 ? -23.466 6.230 13.051 1.00 55.38 111 LYS A N 1
ATOM 879 C CA . LYS A 1 111 ? -23.270 7.088 14.240 1.00 55.38 111 LYS A CA 1
ATOM 880 C C . LYS A 1 111 ? -23.304 6.319 15.568 1.00 55.38 111 LYS A C 1
ATOM 882 O O . LYS A 1 111 ? -22.984 6.879 16.610 1.00 55.38 111 LYS A O 1
ATOM 887 N N . THR A 1 112 ? -23.685 5.048 15.547 1.00 54.69 112 THR A N 1
ATOM 888 C CA . THR A 1 112 ? -23.807 4.156 16.706 1.00 54.69 112 THR A CA 1
ATOM 889 C C . THR A 1 112 ? -22.473 3.595 17.197 1.00 54.69 112 THR A C 1
ATOM 891 O O . THR A 1 112 ? -22.396 3.194 18.352 1.00 54.69 112 THR A O 1
ATOM 894 N N . ARG A 1 113 ? -21.412 3.588 16.375 1.00 55.06 113 ARG A N 1
ATOM 895 C CA . ARG A 1 113 ? -20.070 3.104 16.774 1.00 55.06 113 ARG A CA 1
ATOM 896 C C . ARG A 1 113 ? -19.049 4.212 17.050 1.00 55.06 113 ARG A C 1
ATOM 898 O O . ARG A 1 113 ? -17.894 3.914 17.326 1.00 55.06 113 ARG A O 1
ATOM 905 N N . ALA A 1 114 ? -19.461 5.477 16.987 1.00 47.47 114 ALA A N 1
ATOM 906 C CA . ALA A 1 114 ? -18.564 6.622 17.157 1.00 47.47 114 ALA A CA 1
ATOM 907 C C . ALA A 1 114 ? -18.186 6.920 18.626 1.00 47.47 114 ALA A C 1
ATOM 909 O O . ALA A 1 114 ? -17.326 7.763 18.866 1.00 47.47 114 ALA A O 1
ATOM 910 N N . LEU A 1 115 ? -18.810 6.258 19.610 1.00 48.59 115 LEU A N 1
ATOM 911 C CA . LEU A 1 115 ? -18.581 6.500 21.039 1.00 48.59 115 LEU A CA 1
ATOM 912 C C . LEU A 1 115 ? -18.708 5.213 21.868 1.00 48.59 115 LEU A C 1
ATOM 914 O O . LEU A 1 115 ? -19.760 4.968 22.451 1.00 48.59 115 LEU A O 1
ATOM 918 N N . THR A 1 116 ? -17.635 4.431 21.947 1.00 40.34 116 THR A N 1
ATOM 919 C CA . THR A 1 116 ? -17.270 3.569 23.093 1.00 40.34 116 THR A CA 1
ATOM 920 C C . THR A 1 116 ? -15.807 3.205 22.955 1.00 40.34 116 THR A C 1
ATOM 922 O O . THR A 1 116 ? -15.074 3.368 23.950 1.00 40.34 116 THR A O 1
#

Foldseek 3Di:
DLVVCLVVLPLVVNLVVVVVVVCVVLNVQLVVQVPPPDSLCSSLSSCVVVVVNVSSLVSCVVVLVLVVVLVSCLVVVVLVVSLVSCVPRNVVCNVVSLVSVLVVCVVVVVPVPNPD

Radius of gyration: 15.73 Å; chains: 1; bounding box: 38×22×45 Å

Organism: Collichthys lucidus (NCBI:txid240159)

InterPro domains:
  IPR011990 Tetratricopeptide-like helical domain superfamily [SSF48452] (27-115)
  IPR056168 IF140/IFT172/WDR19, TPR domain [PF24762] (1-115)

pLDDT: mean 80.46, std 10.83, range [40.34, 91.94]

Sequence (116 aa):
MARMCVKTRRLDVARVCLGNMGNARAAKALKEAEAQPEPEAQVAMLAIQLGMLEDAEKLYKSCQRYDLLNNFYQASGQWQQALETAETHDRIHLRTTYYNYAKYLESMGDKTRALT